Protein AF-A0AAW6NIW3-F1 (afdb_monomer_lite)

InterPro domains:
  IPR021308 Group 4 capsule polysaccharide formation lipoprotein GfcB [PF11102] (1-83)
  IPR023373 YmcC-like superfamily [G3DSA:2.40.360.10] (1-87)
  IPR023373 YmcC-like superfamily [SSF159270] (2-86)

Structure (mmCIF, N/CA/C/O backbone):
data_AF-A0AAW6NIW3-F1
#
_entry.id   AF-A0AAW6NIW3-F1
#
loop_
_atom_site.group_PDB
_atom_site.id
_atom_site.type_symbol
_atom_site.label_atom_id
_atom_site.label_alt_id
_atom_site.label_comp_id
_atom_site.label_asym_id
_atom_site.label_entity_id
_atom_site.label_seq_id
_atom_site.pdbx_PDB_ins_code
_atom_site.Cartn_x
_atom_site.Cartn_y
_atom_site.Cartn_z
_atom_site.occupancy
_atom_site.B_iso_or_equiv
_atom_site.auth_seq_id
_atom_site.auth_comp_id
_atom_site.auth_asym_id
_atom_site.auth_atom_id
_atom_site.pdbx_PDB_model_num
ATOM 1 N N . VAL A 1 1 ? 9.016 5.697 -9.854 1.00 88.62 1 VAL A N 1
ATOM 2 C CA . VAL A 1 1 ? 9.725 4.629 -9.097 1.00 88.62 1 VAL A CA 1
ATOM 3 C C . VAL A 1 1 ? 11.068 4.301 -9.760 1.00 88.62 1 VAL A C 1
ATOM 5 O O . VAL A 1 1 ? 11.210 4.556 -10.954 1.00 88.62 1 VAL A O 1
ATOM 8 N N . ARG A 1 2 ? 12.055 3.778 -9.015 1.00 92.06 2 ARG A N 1
ATOM 9 C CA . ARG A 1 2 ? 13.361 3.299 -9.517 1.00 92.06 2 ARG A CA 1
ATOM 10 C C . ARG A 1 2 ? 13.680 1.942 -8.886 1.00 92.06 2 ARG A C 1
ATOM 12 O O . ARG A 1 2 ? 13.443 1.787 -7.695 1.00 92.06 2 ARG A O 1
ATOM 19 N N . TRP A 1 3 ? 14.200 0.993 -9.660 1.00 93.50 3 TRP A N 1
A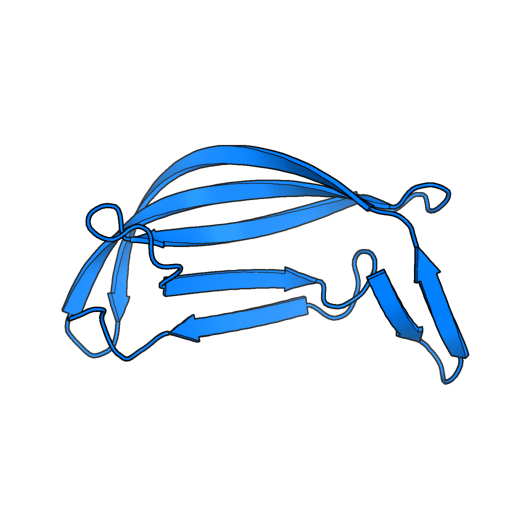TOM 20 C CA . TRP A 1 3 ? 14.564 -0.346 -9.176 1.00 93.50 3 TRP A CA 1
ATOM 21 C C . TRP A 1 3 ? 15.708 -0.948 -10.000 1.00 93.50 3 TRP A C 1
ATOM 23 O O . TRP A 1 3 ? 16.158 -0.352 -10.981 1.00 93.50 3 TRP A O 1
ATOM 33 N N . GLN A 1 4 ? 16.173 -2.132 -9.602 1.00 94.25 4 GLN A N 1
ATOM 34 C CA . GLN A 1 4 ? 17.145 -2.921 -10.353 1.00 94.25 4 GLN A CA 1
ATOM 35 C C . GLN A 1 4 ? 16.537 -4.275 -10.725 1.00 94.25 4 GLN A C 1
ATOM 37 O O . GLN A 1 4 ? 15.920 -4.927 -9.890 1.00 94.25 4 GLN A O 1
ATOM 42 N N . GLU A 1 5 ? 16.698 -4.689 -11.976 1.00 89.88 5 GLU A N 1
ATOM 43 C CA . GLU A 1 5 ? 16.209 -5.967 -12.505 1.00 89.88 5 GLU A CA 1
ATOM 44 C C . GLU A 1 5 ? 17.304 -6.550 -13.401 1.00 89.88 5 GLU A C 1
ATOM 46 O O . GLU A 1 5 ? 17.842 -5.840 -14.252 1.00 89.88 5 GLU A O 1
ATOM 51 N N . GLU A 1 6 ? 17.699 -7.804 -13.156 1.00 89.50 6 GLU A N 1
ATOM 52 C CA . GLU A 1 6 ? 18.815 -8.469 -13.859 1.00 89.50 6 GLU A CA 1
ATOM 53 C C . GLU A 1 6 ? 20.112 -7.636 -13.874 1.00 89.50 6 GLU A C 1
ATOM 55 O O . GLU A 1 6 ? 20.800 -7.497 -14.886 1.00 89.50 6 GLU A O 1
ATOM 60 N N . GLY A 1 7 ? 20.426 -6.995 -12.747 1.00 91.06 7 GLY A N 1
ATOM 61 C CA . GLY A 1 7 ? 21.615 -6.154 -12.621 1.00 91.06 7 GLY A CA 1
ATOM 62 C C . GLY A 1 7 ? 21.502 -4.776 -13.288 1.00 91.06 7 GLY A C 1
ATOM 63 O O . GLY A 1 7 ? 22.398 -3.955 -13.107 1.00 91.06 7 GLY A O 1
ATOM 64 N N . ARG A 1 8 ? 20.406 -4.469 -13.994 1.00 93.94 8 ARG A N 1
ATOM 65 C CA . ARG A 1 8 ? 20.208 -3.204 -14.720 1.00 93.94 8 ARG A CA 1
ATOM 66 C C . ARG A 1 8 ? 19.282 -2.258 -13.966 1.00 93.94 8 ARG A C 1
ATOM 68 O O . ARG A 1 8 ? 18.218 -2.659 -13.499 1.00 93.94 8 ARG A O 1
ATOM 75 N N . TYR A 1 9 ? 19.661 -0.985 -13.899 1.00 95.12 9 TYR A N 1
ATOM 76 C CA . TYR A 1 9 ? 18.808 0.066 -13.348 1.00 95.12 9 TYR A CA 1
ATOM 77 C C . TYR A 1 9 ? 17.619 0.349 -14.270 1.00 95.12 9 TYR A C 1
ATOM 79 O O . TYR A 1 9 ? 17.768 0.468 -15.488 1.00 95.12 9 TYR A O 1
ATOM 87 N N . ARG A 1 10 ? 16.436 0.477 -13.672 1.00 94.12 10 ARG A N 1
ATOM 88 C CA . ARG A 1 10 ? 15.165 0.762 -14.339 1.00 94.12 10 ARG A CA 1
ATOM 89 C C . ARG A 1 10 ? 14.423 1.880 -13.608 1.00 94.12 10 ARG A C 1
ATOM 91 O O . ARG A 1 10 ? 14.598 2.087 -12.403 1.00 94.12 10 ARG A O 1
ATOM 98 N N . SER A 1 11 ? 13.566 2.590 -14.330 1.00 95.00 11 SER A N 1
ATOM 99 C CA . SER A 1 11 ? 12.657 3.589 -13.774 1.00 95.00 11 SER A CA 1
ATOM 100 C C . SER A 1 11 ? 11.359 3.633 -14.572 1.00 95.00 11 SER A C 1
ATOM 102 O O . SER A 1 11 ? 11.322 3.252 -15.739 1.00 95.00 11 SER A O 1
ATOM 104 N N . ALA A 1 12 ? 10.288 4.078 -13.918 1.00 95.81 12 ALA A N 1
ATOM 105 C CA . ALA A 1 12 ? 8.991 4.290 -14.549 1.00 95.81 12 ALA A CA 1
ATOM 106 C C . ALA A 1 12 ? 8.211 5.388 -13.819 1.00 95.81 12 ALA A C 1
ATOM 108 O O . ALA A 1 12 ? 8.360 5.564 -12.597 1.00 95.81 12 ALA A O 1
ATOM 109 N N . HIS A 1 13 ? 7.366 6.092 -14.569 1.00 96.94 13 HIS A N 1
ATOM 110 C CA . HIS A 1 13 ? 6.288 6.911 -14.021 1.00 96.94 13 HIS A CA 1
ATOM 111 C C . HIS A 1 13 ? 5.107 6.001 -13.701 1.00 96.94 13 HIS A C 1
ATOM 113 O O . HIS A 1 13 ? 4.840 5.062 -14.446 1.00 96.94 13 HIS A O 1
ATOM 119 N N . LEU A 1 14 ? 4.476 6.224 -12.550 1.00 97.31 14 LEU A N 1
ATOM 120 C CA . LEU A 1 14 ? 3.349 5.423 -12.095 1.00 97.31 14 LEU A CA 1
ATOM 121 C C . LEU A 1 14 ? 2.147 6.339 -11.897 1.00 97.31 14 LEU A C 1
ATOM 123 O O . LEU A 1 14 ? 2.290 7.403 -11.294 1.00 97.31 14 LEU A O 1
ATOM 127 N N . THR A 1 15 ? 0.982 5.877 -12.330 1.00 97.88 15 THR A N 1
ATOM 128 C CA . THR A 1 15 ? -0.310 6.482 -12.012 1.00 97.88 15 THR A CA 1
ATOM 129 C C . THR A 1 15 ? -1.100 5.487 -11.174 1.00 97.88 15 THR A C 1
ATOM 131 O O . THR A 1 15 ? -1.169 4.308 -11.526 1.00 97.88 15 THR A O 1
ATOM 134 N N . SER A 1 16 ? -1.693 5.935 -10.065 1.00 98.00 16 SER A N 1
ATOM 135 C CA . SER A 1 16 ? -2.495 5.060 -9.210 1.00 98.00 16 SER A CA 1
ATOM 136 C C . SER A 1 16 ? -3.826 5.664 -8.782 1.00 98.00 16 SER A C 1
ATOM 138 O O . SER A 1 16 ? -4.022 6.882 -8.780 1.00 98.00 16 SER A O 1
ATOM 140 N N . ARG A 1 17 ? -4.774 4.783 -8.450 1.00 98.56 17 ARG A N 1
ATOM 141 C CA . ARG A 1 17 ? -6.092 5.141 -7.927 1.00 98.56 17 ARG A CA 1
ATOM 142 C C . ARG A 1 17 ? -6.435 4.264 -6.735 1.00 98.56 17 ARG A C 1
ATOM 144 O O . ARG A 1 17 ? -6.459 3.041 -6.843 1.00 98.56 17 ARG A O 1
ATOM 151 N N . PHE A 1 18 ? -6.764 4.913 -5.627 1.00 98.62 18 PHE A N 1
ATOM 152 C CA . PHE A 1 18 ? -7.211 4.252 -4.410 1.00 98.62 18 PHE A CA 1
ATOM 153 C C . PHE A 1 18 ? -8.728 4.089 -4.400 1.00 98.62 18 PHE A C 1
ATOM 155 O O . PHE A 1 18 ? -9.475 4.978 -4.817 1.00 98.62 18 PHE A O 1
ATOM 162 N N . SER A 1 19 ? -9.177 2.948 -3.894 1.00 98.62 19 SER A N 1
ATOM 163 C CA . SER A 1 19 ? -10.585 2.638 -3.675 1.00 98.62 19 SER A CA 1
ATOM 164 C C . SER A 1 19 ? -10.762 1.907 -2.351 1.00 98.62 19 SER A C 1
ATOM 166 O O . SER A 1 19 ? -9.979 1.019 -2.008 1.00 98.62 19 SER A O 1
ATOM 168 N N . LEU A 1 20 ? -11.783 2.301 -1.593 1.00 98.25 20 LEU A N 1
ATOM 169 C CA . LEU A 1 20 ? -12.150 1.609 -0.366 1.00 98.25 20 LEU A CA 1
ATOM 170 C C . LEU A 1 20 ? -12.819 0.284 -0.740 1.00 98.25 20 LEU A C 1
ATOM 172 O O . LEU A 1 20 ? -13.840 0.279 -1.423 1.00 98.25 20 LEU A O 1
ATOM 176 N N . SER A 1 21 ? -12.251 -0.824 -0.275 1.00 97.88 21 SER A N 1
ATOM 177 C CA . SER A 1 21 ? -12.739 -2.176 -0.563 1.00 97.88 21 SER A CA 1
ATOM 178 C C . SER A 1 21 ? -13.553 -2.783 0.580 1.00 97.88 21 SER A C 1
ATOM 180 O O . SER A 1 21 ? -14.169 -3.831 0.396 1.00 97.88 21 SER A O 1
ATOM 182 N N . GLY A 1 22 ? -13.567 -2.151 1.757 1.00 98.12 22 GLY A N 1
ATOM 183 C CA . GLY A 1 22 ? -14.347 -2.595 2.910 1.00 98.12 22 GLY A CA 1
ATOM 184 C C . GLY A 1 22 ? -13.607 -2.397 4.226 1.00 98.12 22 GLY A C 1
ATOM 185 O O . GLY A 1 22 ? -12.692 -1.578 4.326 1.00 98.12 22 GLY A O 1
ATOM 186 N N . THR A 1 23 ? -14.013 -3.156 5.243 1.00 98.19 23 THR A N 1
ATOM 187 C CA . THR A 1 23 ? -13.331 -3.197 6.541 1.00 98.19 23 THR A CA 1
ATOM 188 C C . THR A 1 23 ? -13.001 -4.626 6.941 1.00 98.19 23 THR A C 1
ATOM 190 O O . THR A 1 23 ? -13.828 -5.512 6.745 1.00 98.19 23 THR A O 1
ATOM 193 N N . GLU A 1 24 ? -11.856 -4.817 7.583 1.00 98.31 24 GLU A N 1
ATOM 1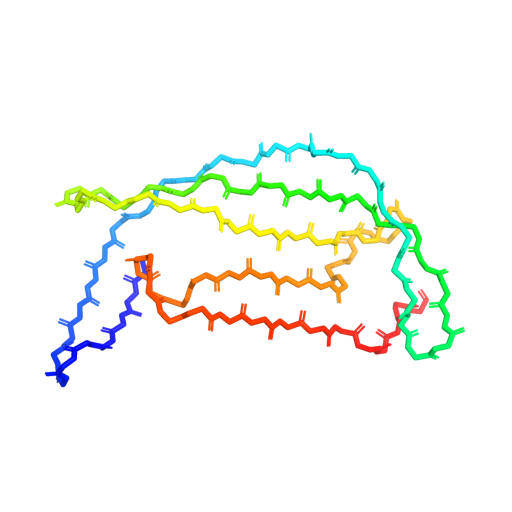94 C CA . GLU A 1 24 ? -11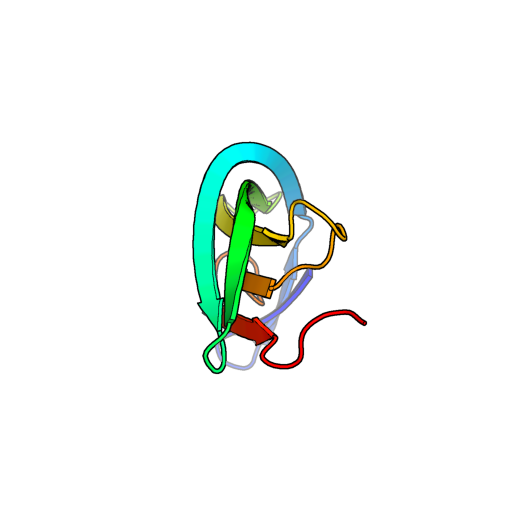.361 -6.098 8.079 1.00 98.31 24 GLU A CA 1
ATOM 195 C C . GLU A 1 24 ? -10.827 -5.937 9.506 1.00 98.31 24 GLU A C 1
ATOM 197 O O . GLU A 1 24 ? -10.277 -4.892 9.854 1.00 98.31 24 GLU A O 1
ATOM 202 N N . ASN A 1 25 ? -10.993 -6.961 10.343 1.00 97.38 25 ASN A N 1
ATOM 203 C CA . ASN A 1 25 ? -10.390 -6.987 11.671 1.00 97.38 25 ASN A CA 1
ATOM 204 C C . ASN A 1 25 ? -9.029 -7.682 11.599 1.00 97.38 25 ASN A C 1
ATOM 206 O O . ASN A 1 25 ? -8.970 -8.879 11.336 1.00 97.38 25 ASN A O 1
ATOM 210 N N . LEU A 1 26 ? -7.952 -6.951 11.883 1.00 95.75 26 LEU A N 1
ATOM 211 C CA . LEU A 1 26 ? -6.606 -7.509 11.977 1.00 95.75 26 LEU A CA 1
ATOM 212 C C . LEU A 1 26 ? -6.253 -7.819 13.429 1.00 95.75 26 LEU A C 1
ATOM 214 O O . LEU A 1 26 ? -6.313 -6.937 14.288 1.00 95.75 26 LEU A O 1
ATOM 218 N N . THR A 1 27 ? -5.826 -9.053 13.697 1.00 94.56 27 THR A N 1
ATOM 219 C CA . THR A 1 27 ? -5.257 -9.440 14.993 1.00 94.56 27 THR A CA 1
ATOM 220 C C . THR A 1 27 ? -3.735 -9.337 14.936 1.00 94.56 27 THR A C 1
ATOM 222 O O . THR A 1 27 ? -3.068 -10.176 14.337 1.00 94.56 27 THR A O 1
ATOM 225 N N . LEU A 1 28 ? -3.174 -8.305 15.568 1.00 92.81 28 LEU A N 1
ATOM 226 C CA . LEU A 1 28 ? -1.743 -7.998 15.563 1.00 92.81 28 LEU A CA 1
ATOM 227 C C . LEU A 1 28 ? -1.207 -7.963 16.993 1.00 92.81 28 LEU A C 1
ATOM 229 O O . LEU A 1 28 ? -1.694 -7.199 17.828 1.00 92.81 28 LEU A O 1
ATOM 233 N N . ALA A 1 29 ? -0.193 -8.786 17.273 1.00 90.75 29 ALA A N 1
ATOM 234 C CA . ALA A 1 29 ? 0.440 -8.880 18.593 1.00 90.75 29 ALA A CA 1
ATOM 235 C C . ALA A 1 29 ? -0.576 -9.027 19.756 1.00 90.75 29 ALA A C 1
ATOM 237 O O . ALA A 1 29 ? -0.438 -8.388 20.795 1.00 90.75 29 ALA A O 1
ATOM 238 N N . GLY A 1 30 ? -1.629 -9.831 19.556 1.00 91.00 30 GLY A N 1
ATOM 239 C CA . GLY A 1 30 ? -2.684 -10.081 20.549 1.00 91.00 30 GLY A CA 1
ATOM 240 C C . GLY A 1 30 ? -3.798 -9.027 20.622 1.00 91.00 30 GLY A C 1
ATOM 241 O O . GLY A 1 30 ? -4.778 -9.245 21.325 1.00 91.00 30 GLY A O 1
ATOM 242 N N . ASN A 1 31 ? -3.703 -7.925 19.873 1.00 90.19 31 ASN A N 1
ATOM 243 C CA . ASN A 1 31 ? -4.748 -6.901 19.799 1.00 90.19 31 ASN A CA 1
ATOM 244 C C . ASN A 1 31 ? -5.551 -7.035 18.508 1.00 90.19 31 ASN A C 1
ATOM 246 O O . ASN A 1 31 ? -4.973 -7.259 17.449 1.00 90.19 31 ASN A O 1
ATOM 250 N N . THR A 1 32 ? -6.868 -6.845 18.579 1.00 94.50 32 THR A N 1
ATOM 251 C CA . THR A 1 32 ? -7.729 -6.811 17.387 1.00 94.50 32 THR A CA 1
ATOM 252 C C . THR A 1 32 ? -8.069 -5.375 17.022 1.00 94.50 32 THR A C 1
ATOM 254 O O . THR A 1 32 ? -8.535 -4.607 17.860 1.00 94.50 32 THR A O 1
ATOM 257 N N . LEU A 1 33 ? -7.828 -5.021 15.763 1.00 94.44 33 LEU A N 1
ATOM 258 C CA . LEU A 1 33 ? -7.958 -3.670 15.232 1.00 94.44 33 LEU A CA 1
ATOM 259 C C . LEU A 1 33 ? -8.889 -3.697 14.031 1.00 94.44 33 LEU A C 1
ATOM 261 O O . LEU A 1 33 ? -8.707 -4.508 13.125 1.00 94.44 33 LEU A O 1
ATOM 265 N N . ARG A 1 34 ? -9.861 -2.785 13.994 1.00 96.88 34 ARG A N 1
ATOM 266 C CA . ARG A 1 34 ? -10.723 -2.625 12.825 1.00 96.88 34 ARG A CA 1
ATOM 267 C C . ARG A 1 34 ? -10.034 -1.738 11.794 1.00 96.88 34 ARG A C 1
ATOM 269 O O . ARG A 1 34 ? -9.903 -0.529 11.992 1.00 96.88 34 ARG A O 1
ATOM 276 N N . CYS A 1 35 ? -9.659 -2.312 10.665 1.00 98.19 35 CYS A N 1
ATOM 277 C CA . CYS A 1 35 ? -9.010 -1.611 9.568 1.00 98.19 35 CYS A CA 1
ATOM 278 C C . CYS A 1 35 ? -9.965 -1.394 8.391 1.00 98.19 35 CYS A C 1
ATOM 280 O O . CYS A 1 35 ? -10.759 -2.266 8.051 1.00 98.19 35 CYS A O 1
ATOM 282 N N . GLN A 1 36 ? -9.862 -0.242 7.738 1.00 98.50 36 GLN A N 1
ATOM 283 C CA . GLN A 1 36 ? -10.325 -0.051 6.371 1.00 98.50 36 GLN A CA 1
ATOM 284 C C . GLN A 1 36 ? -9.323 -0.696 5.415 1.00 98.50 36 GLN A C 1
ATOM 286 O O . GLN A 1 36 ? -8.118 -0.477 5.539 1.00 98.50 36 GLN A O 1
ATOM 291 N N . VAL A 1 37 ? -9.820 -1.461 4.450 1.00 98.75 37 VAL A N 1
ATOM 292 C CA . VAL A 1 37 ? -8.995 -2.075 3.407 1.00 98.75 37 VAL A CA 1
ATOM 293 C C . VAL A 1 37 ? -9.057 -1.195 2.171 1.00 98.75 37 VAL A C 1
ATOM 295 O O . VAL A 1 37 ? -10.118 -1.034 1.564 1.00 98.75 37 VAL A O 1
ATOM 298 N N . TRP A 1 38 ? -7.920 -0.624 1.800 1.00 98.75 38 TRP A N 1
ATOM 299 C CA . TRP A 1 38 ? -7.772 0.225 0.628 1.00 98.75 38 TRP A CA 1
ATOM 300 C C . TRP A 1 38 ? -7.012 -0.517 -0.464 1.00 98.75 38 TRP A C 1
ATOM 302 O O . TRP A 1 38 ? -5.886 -0.964 -0.259 1.00 98.75 38 TRP A O 1
ATOM 312 N N . GLN A 1 39 ? -7.648 -0.630 -1.626 1.00 98.75 39 GLN A N 1
ATOM 313 C CA . GLN A 1 39 ? -7.070 -1.200 -2.835 1.00 98.75 39 GLN A CA 1
ATOM 314 C C . GLN A 1 39 ? -6.531 -0.065 -3.701 1.00 98.75 39 GLN A C 1
ATOM 316 O O . GLN A 1 39 ? -7.280 0.838 -4.089 1.00 98.75 39 GLN A O 1
ATOM 321 N N . GLU A 1 40 ? -5.244 -0.113 -4.012 1.00 98.75 40 GLU A N 1
ATOM 322 C CA . GLU A 1 40 ? -4.586 0.790 -4.948 1.00 98.75 40 GLU A CA 1
ATOM 323 C C . GLU A 1 40 ? -4.411 0.075 -6.287 1.00 98.75 40 GLU A C 1
ATOM 325 O O . GLU A 1 40 ? -3.640 -0.874 -6.389 1.00 98.75 40 GLU A O 1
ATOM 330 N N . ALA A 1 41 ? -5.100 0.533 -7.329 1.00 98.62 41 ALA A N 1
ATOM 331 C CA . ALA A 1 41 ? -4.825 0.108 -8.697 1.00 98.62 41 ALA A CA 1
ATOM 332 C C . ALA A 1 41 ? -3.689 0.963 -9.267 1.00 98.62 41 ALA A C 1
ATOM 334 O O . ALA A 1 41 ? -3.839 2.182 -9.358 1.00 98.62 41 ALA A O 1
ATOM 335 N N . VAL A 1 42 ? -2.578 0.338 -9.658 1.00 98.50 42 VAL A N 1
ATOM 336 C CA . VAL A 1 42 ? -1.383 1.020 -10.173 1.00 98.50 42 VAL A CA 1
ATOM 337 C C . VAL A 1 42 ? -1.136 0.633 -11.626 1.00 98.50 42 VAL A C 1
ATOM 339 O O . VAL A 1 42 ? -1.241 -0.535 -12.004 1.00 98.50 42 VAL A O 1
ATOM 342 N N . GLN A 1 43 ? -0.757 1.614 -12.436 1.00 98.12 43 GLN A N 1
ATOM 343 C CA . GLN A 1 43 ? -0.268 1.431 -13.795 1.00 98.12 43 GLN A CA 1
ATOM 344 C C . GLN A 1 43 ? 1.094 2.107 -13.945 1.00 98.12 43 GLN A C 1
ATOM 346 O O . GLN A 1 43 ? 1.304 3.211 -13.444 1.00 98.12 43 GLN A O 1
ATOM 351 N N . ALA A 1 44 ? 2.015 1.449 -14.645 1.00 97.19 44 ALA A N 1
ATOM 352 C CA . ALA A 1 44 ? 3.266 2.065 -15.062 1.00 97.19 44 ALA A CA 1
ATOM 353 C C . ALA A 1 44 ? 3.117 2.667 -16.466 1.00 97.19 44 ALA A C 1
ATOM 355 O O . ALA A 1 44 ? 2.713 1.983 -17.400 1.00 97.19 44 ALA A O 1
ATOM 356 N N . ASP A 1 45 ? 3.453 3.940 -16.637 1.00 92.75 45 ASP A N 1
ATOM 357 C CA . ASP A 1 45 ? 3.349 4.611 -17.932 1.00 92.75 45 ASP A CA 1
ATOM 358 C C . ASP A 1 45 ? 4.450 4.110 -18.875 1.00 92.75 45 ASP A C 1
ATOM 360 O O . ASP A 1 45 ? 5.616 3.983 -18.489 1.00 92.75 45 ASP A O 1
ATOM 364 N N . GLY A 1 46 ? 4.089 3.803 -20.122 1.00 88.19 46 GLY A N 1
ATOM 365 C CA . GLY A 1 46 ? 5.023 3.271 -21.123 1.00 88.19 46 GLY A CA 1
ATOM 366 C C . GLY A 1 46 ? 5.484 1.827 -20.877 1.00 88.19 46 GLY A C 1
ATOM 367 O O . GLY A 1 46 ? 6.208 1.274 -21.702 1.00 88.19 46 GLY A O 1
ATOM 368 N N . LEU A 1 47 ? 5.047 1.197 -19.784 1.00 86.69 47 LEU A N 1
ATOM 369 C CA . LEU A 1 47 ? 5.194 -0.232 -19.528 1.00 86.69 47 LEU A CA 1
ATOM 370 C C . LEU A 1 47 ? 3.793 -0.848 -19.538 1.00 86.69 47 LEU A C 1
ATOM 372 O O . LEU A 1 47 ? 2.899 -0.350 -18.865 1.00 86.69 47 LEU A O 1
ATOM 376 N N . ASP A 1 48 ? 3.574 -1.943 -20.262 1.00 92.00 48 ASP A N 1
ATOM 377 C CA . ASP A 1 48 ? 2.283 -2.650 -20.226 1.00 92.00 48 ASP A CA 1
ATOM 378 C C . ASP A 1 48 ? 2.154 -3.483 -18.936 1.00 92.00 48 ASP A C 1
ATOM 380 O O . ASP A 1 48 ? 2.121 -4.711 -18.940 1.00 92.00 48 ASP A O 1
ATOM 384 N N . ARG A 1 49 ? 2.216 -2.800 -17.786 1.00 95.25 49 ARG A N 1
ATOM 385 C CA . ARG A 1 49 ? 2.197 -3.390 -16.446 1.00 95.25 49 ARG A CA 1
ATOM 386 C C . ARG A 1 49 ? 1.174 -2.674 -15.577 1.00 95.25 49 ARG A C 1
ATOM 388 O O . ARG A 1 49 ? 1.217 -1.453 -15.410 1.00 95.25 49 ARG A O 1
ATOM 395 N N . ARG A 1 50 ? 0.281 -3.469 -14.990 1.00 97.69 50 ARG A N 1
ATOM 396 C CA . ARG A 1 50 ? -0.735 -3.049 -14.023 1.00 97.69 50 ARG A CA 1
ATOM 397 C C . ARG A 1 50 ? -0.758 -4.035 -12.870 1.00 97.69 50 ARG A C 1
ATOM 399 O O . ARG A 1 50 ? -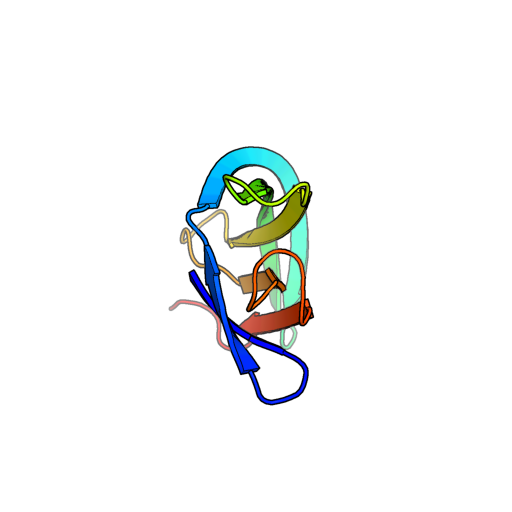0.573 -5.230 -13.088 1.00 97.69 50 ARG A O 1
ATOM 406 N N . TRP A 1 51 ? -0.966 -3.540 -11.662 1.00 98.06 51 TRP A N 1
ATOM 407 C CA . TRP A 1 51 ? -1.065 -4.377 -10.472 1.00 98.06 51 TRP A CA 1
ATOM 408 C C . TRP A 1 51 ? -1.905 -3.688 -9.401 1.00 98.06 51 TRP A C 1
ATOM 410 O O . TRP A 1 51 ? -2.294 -2.526 -9.548 1.00 98.06 51 TRP A O 1
ATOM 420 N N . HIS A 1 52 ? -2.176 -4.424 -8.329 1.00 98.12 52 HIS A N 1
ATOM 421 C CA . HIS A 1 52 ? -2.866 -3.912 -7.158 1.00 98.12 52 HIS A CA 1
ATOM 422 C C . HIS A 1 52 ? -1.948 -3.973 -5.942 1.00 98.12 52 HIS A C 1
ATOM 424 O O . HIS A 1 52 ? -1.275 -4.982 -5.732 1.00 98.12 52 HIS A O 1
ATOM 430 N N . ASN A 1 53 ? -1.934 -2.900 -5.158 1.00 98.62 53 ASN A N 1
ATOM 431 C CA . ASN A 1 53 ? -1.406 -2.911 -3.800 1.00 98.62 53 ASN A CA 1
ATOM 432 C C . ASN A 1 53 ? -2.588 -2.872 -2.819 1.00 98.62 53 ASN A C 1
ATOM 434 O O . ASN A 1 53 ? -3.623 -2.268 -3.112 1.00 98.62 53 ASN A O 1
ATOM 438 N N . THR A 1 54 ? -2.422 -3.468 -1.642 1.00 98.81 54 THR A N 1
ATOM 439 C CA . THR A 1 54 ? -3.428 -3.444 -0.573 1.00 98.81 54 THR A CA 1
ATOM 440 C C . THR A 1 54 ? -2.853 -2.790 0.670 1.00 98.81 54 THR A C 1
ATOM 442 O O . THR A 1 54 ? -1.744 -3.109 1.096 1.00 98.81 54 THR A O 1
ATOM 445 N N . PHE A 1 55 ? -3.624 -1.898 1.285 1.00 98.69 55 PHE A N 1
ATOM 446 C CA . PHE A 1 55 ? -3.267 -1.238 2.535 1.00 98.69 55 PHE A CA 1
ATOM 447 C C . PHE A 1 55 ? -4.392 -1.402 3.552 1.00 98.69 55 PHE A C 1
ATOM 449 O O . PHE A 1 55 ? -5.540 -1.045 3.288 1.00 98.69 55 PHE A O 1
ATOM 456 N N . TRP A 1 56 ? -4.052 -1.899 4.738 1.00 98.56 56 TRP A N 1
ATOM 457 C CA . TRP A 1 56 ? -4.965 -1.976 5.872 1.00 98.56 56 TRP A CA 1
ATOM 458 C C . TRP A 1 56 ? -4.706 -0.791 6.785 1.00 98.56 56 TRP A C 1
ATOM 460 O O . TRP A 1 56 ? -3.659 -0.707 7.429 1.00 98.56 56 TRP A O 1
ATOM 470 N N . ILE A 1 57 ? -5.658 0.130 6.830 1.00 98.12 57 ILE A N 1
ATOM 471 C CA . ILE A 1 57 ? -5.562 1.387 7.566 1.00 98.12 57 ILE A CA 1
ATOM 472 C C . ILE A 1 57 ? -6.442 1.286 8.805 1.00 98.12 57 ILE A C 1
ATOM 474 O O . ILE A 1 57 ? -7.639 1.056 8.688 1.00 98.12 57 ILE A O 1
ATOM 478 N N . ASP A 1 58 ? -5.870 1.443 9.994 1.00 96.81 58 ASP A N 1
ATOM 479 C CA . ASP A 1 58 ? -6.617 1.525 11.250 1.00 96.81 58 ASP A CA 1
ATOM 480 C C . ASP A 1 58 ? -7.708 2.604 11.153 1.00 96.81 58 ASP A C 1
ATOM 482 O O . ASP A 1 58 ? -7.421 3.777 10.912 1.00 96.81 58 ASP A O 1
ATOM 486 N N . SER A 1 59 ? -8.967 2.197 11.336 1.00 94.88 59 SER A N 1
ATOM 487 C CA . SER A 1 59 ? -10.125 3.078 11.138 1.00 94.88 59 SER A CA 1
ATOM 488 C C . SER A 1 59 ? -10.209 4.193 12.180 1.00 94.88 59 SER A C 1
ATOM 490 O O . SER A 1 59 ? -10.887 5.188 11.938 1.00 94.88 59 SER A O 1
ATOM 492 N N . ALA A 1 60 ? -9.573 4.020 13.342 1.00 93.69 60 ALA A N 1
ATOM 493 C CA . ALA A 1 60 ? -9.592 5.000 14.422 1.00 93.69 60 ALA A CA 1
ATOM 494 C C . ALA A 1 60 ? -8.461 6.027 14.288 1.00 93.69 60 ALA A C 1
ATOM 496 O O . ALA A 1 60 ? -8.656 7.199 14.596 1.00 93.69 60 ALA A O 1
ATOM 497 N N . THR A 1 61 ? -7.282 5.592 13.832 1.00 94.69 61 THR A N 1
ATOM 498 C CA . THR A 1 61 ? -6.055 6.410 13.877 1.00 94.69 61 THR A CA 1
ATOM 499 C C . THR A 1 61 ? -5.537 6.832 12.506 1.00 94.69 61 THR A C 1
ATOM 501 O O . THR A 1 61 ? -4.694 7.722 12.416 1.00 94.69 61 THR A O 1
ATOM 504 N N . GLY A 1 62 ? -6.005 6.197 11.429 1.00 95.25 62 GLY A N 1
ATOM 505 C CA . GLY A 1 62 ? -5.506 6.422 10.073 1.00 95.25 62 GLY A CA 1
ATOM 506 C C . GLY A 1 62 ? -4.123 5.817 9.802 1.00 95.25 62 GLY A C 1
ATOM 507 O O . GLY A 1 62 ? -3.569 6.031 8.725 1.00 95.25 62 GLY A O 1
ATOM 508 N N . GLN A 1 63 ? -3.540 5.062 10.739 1.00 96.44 63 GLN A N 1
ATOM 509 C CA . GLN A 1 63 ? -2.235 4.430 10.532 1.00 96.44 63 GLN A CA 1
ATOM 510 C C . GLN A 1 63 ? -2.335 3.169 9.671 1.00 96.44 63 GLN A C 1
ATOM 512 O O . GLN A 1 63 ? -3.199 2.321 9.889 1.00 96.44 63 GLN A O 1
ATOM 517 N N . VAL A 1 64 ? -1.390 2.984 8.747 1.00 97.44 64 VAL A N 1
ATOM 518 C CA . VAL A 1 64 ? -1.232 1.720 8.013 1.00 97.44 64 VAL A CA 1
ATOM 519 C C . VAL A 1 64 ? -0.708 0.642 8.968 1.00 97.44 64 VAL A C 1
ATOM 521 O O . VAL A 1 64 ? 0.354 0.792 9.572 1.00 97.44 64 VAL A O 1
ATOM 524 N N . ARG A 1 65 ? -1.455 -0.456 9.106 1.00 97.25 65 ARG A N 1
ATOM 525 C CA . ARG A 1 65 ? -1.128 -1.595 9.981 1.00 97.25 65 ARG A CA 1
ATOM 526 C C . ARG A 1 65 ? -0.560 -2.784 9.227 1.00 97.25 65 ARG A C 1
ATOM 528 O O . ARG A 1 65 ? 0.288 -3.491 9.768 1.00 97.25 65 ARG A O 1
ATOM 535 N N . GLN A 1 66 ? -0.979 -2.959 7.983 1.00 98.06 66 GLN A N 1
ATOM 536 C CA . GLN A 1 66 ? -0.403 -3.913 7.049 1.00 98.06 66 GLN A CA 1
ATOM 537 C C . GLN A 1 66 ? -0.400 -3.305 5.647 1.00 98.06 66 GLN A C 1
ATOM 539 O O . GLN A 1 66 ? -1.262 -2.486 5.318 1.00 98.06 66 GLN A O 1
ATOM 544 N N . SER A 1 67 ? 0.566 -3.696 4.825 1.00 98.44 67 SER A N 1
ATOM 545 C CA . SER A 1 67 ? 0.585 -3.364 3.404 1.00 98.44 67 SER A CA 1
ATOM 546 C C . SER A 1 67 ? 1.153 -4.508 2.588 1.00 98.44 67 SER A C 1
ATOM 548 O O . SER A 1 67 ? 2.143 -5.114 2.997 1.00 98.44 67 SER A O 1
ATOM 550 N N . GLU A 1 68 ? 0.595 -4.706 1.407 1.00 98.62 68 GLU A N 1
ATOM 551 C CA . GLU A 1 68 ? 1.101 -5.590 0.366 1.00 98.62 68 GLU A CA 1
ATOM 552 C C . GLU A 1 68 ? 1.284 -4.756 -0.895 1.00 98.62 68 GLU A C 1
ATOM 554 O O . GLU A 1 68 ? 0.326 -4.166 -1.394 1.00 98.62 68 GLU A O 1
ATOM 559 N N . GLN A 1 69 ? 2.518 -4.643 -1.378 1.00 97.94 69 GLN A N 1
ATOM 560 C CA . GLN A 1 69 ? 2.846 -3.738 -2.475 1.00 97.94 69 GLN A CA 1
ATOM 561 C C . GLN A 1 69 ? 4.038 -4.214 -3.303 1.00 97.94 69 GLN A C 1
ATOM 563 O O . GLN A 1 69 ? 4.795 -5.080 -2.878 1.00 97.94 69 GLN A O 1
ATOM 568 N N . MET A 1 70 ?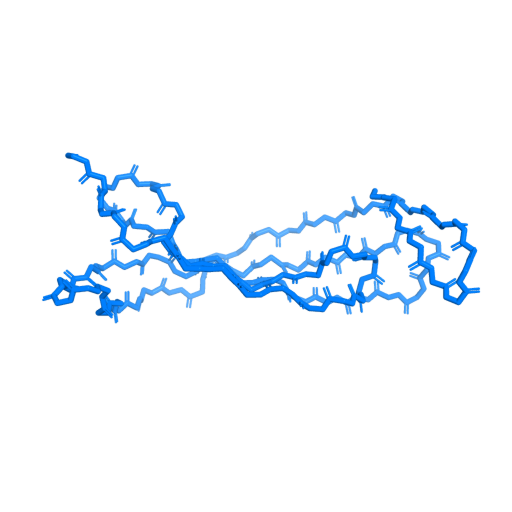 4.232 -3.627 -4.480 1.00 97.50 70 MET A N 1
ATOM 569 C CA . MET A 1 70 ? 5.396 -3.890 -5.336 1.00 97.50 70 MET A CA 1
ATOM 570 C C . MET A 1 70 ? 6.475 -2.818 -5.138 1.00 97.50 70 MET A C 1
ATOM 572 O O . MET A 1 70 ? 6.178 -1.626 -5.207 1.00 97.50 70 MET A O 1
ATOM 576 N N . LEU A 1 71 ? 7.733 -3.225 -4.930 1.00 93.31 71 LEU A N 1
ATOM 577 C CA . LEU A 1 71 ? 8.860 -2.290 -4.776 1.00 93.31 71 LEU A CA 1
ATOM 578 C C . LEU A 1 71 ? 9.280 -1.656 -6.117 1.00 93.31 71 LEU A C 1
ATOM 580 O O . LEU A 1 71 ? 9.706 -0.501 -6.163 1.00 93.31 71 LEU A O 1
ATOM 584 N N . GLY A 1 72 ? 9.176 -2.414 -7.213 1.00 94.19 72 GLY A N 1
ATOM 585 C CA . GLY A 1 72 ? 9.382 -1.931 -8.581 1.00 94.19 72 GLY A CA 1
ATOM 586 C C . GLY A 1 72 ? 8.069 -1.765 -9.349 1.00 94.19 72 GLY A C 1
ATOM 587 O O . GLY A 1 72 ? 6.980 -1.888 -8.793 1.00 94.19 72 GLY A O 1
ATOM 588 N N . ALA A 1 73 ? 8.153 -1.510 -10.659 1.00 95.69 73 ALA A N 1
ATOM 589 C CA . ALA A 1 73 ? 6.967 -1.434 -11.517 1.00 95.69 73 ALA A CA 1
ATOM 590 C C . ALA A 1 73 ? 6.356 -2.832 -11.743 1.00 95.69 73 ALA A C 1
ATOM 592 O O . ALA A 1 73 ? 6.701 -3.526 -12.707 1.00 95.69 73 ALA A O 1
ATOM 593 N N . GLY A 1 74 ? 5.485 -3.250 -10.821 1.00 94.44 74 GLY A N 1
ATOM 594 C CA . GLY A 1 74 ? 4.820 -4.555 -10.839 1.00 94.44 74 GLY A CA 1
ATOM 595 C C . GLY A 1 74 ? 5.737 -5.734 -10.503 1.00 94.44 74 GLY A C 1
ATOM 596 O O . GLY A 1 74 ? 5.447 -6.855 -10.904 1.00 94.44 74 GLY A O 1
ATOM 597 N N . VAL A 1 75 ? 6.868 -5.490 -9.833 1.00 94.38 75 VAL A N 1
ATOM 598 C CA . VAL A 1 75 ? 7.870 -6.515 -9.494 1.00 94.38 75 VAL A CA 1
ATOM 599 C C . VAL A 1 75 ? 8.358 -6.361 -8.061 1.00 94.38 75 VAL A C 1
ATOM 601 O O . VAL A 1 75 ? 8.294 -5.269 -7.493 1.00 94.38 75 VAL A O 1
ATOM 604 N N . PHE A 1 76 ? 8.900 -7.457 -7.524 1.00 95.31 76 PHE A N 1
ATOM 605 C CA . PHE A 1 76 ? 9.400 -7.574 -6.153 1.00 95.31 76 PHE A CA 1
ATOM 606 C C . PHE A 1 76 ? 8.303 -7.271 -5.122 1.00 95.31 76 PHE A C 1
ATOM 608 O O . PHE A 1 76 ? 8.258 -6.162 -4.581 1.00 95.31 76 PHE A O 1
ATOM 615 N N . PRO A 1 77 ? 7.393 -8.232 -4.876 1.00 97.38 77 PRO A N 1
ATOM 616 C CA . PRO A 1 77 ? 6.345 -8.060 -3.883 1.00 97.38 77 PRO A CA 1
ATOM 617 C C . PRO A 1 77 ? 6.954 -7.916 -2.486 1.00 97.38 77 PRO A C 1
ATOM 619 O O . PRO A 1 77 ? 7.881 -8.634 -2.111 1.00 97.38 77 PRO A O 1
ATOM 622 N N . VAL A 1 78 ? 6.406 -6.984 -1.716 1.00 97.88 78 VAL A N 1
ATOM 623 C CA . VAL A 1 78 ? 6.787 -6.673 -0.343 1.00 97.88 78 VAL A CA 1
ATOM 624 C C . VAL A 1 78 ? 5.528 -6.665 0.510 1.00 97.88 78 VAL A C 1
ATOM 626 O O . VAL A 1 78 ? 4.577 -5.934 0.231 1.00 97.88 78 VAL A O 1
ATOM 629 N N . ALA A 1 79 ? 5.553 -7.454 1.580 1.00 98.19 79 ALA A N 1
ATOM 630 C CA . ALA A 1 79 ? 4.551 -7.431 2.632 1.00 98.19 79 ALA A CA 1
ATOM 631 C C . ALA A 1 79 ? 5.170 -6.848 3.907 1.00 98.19 79 ALA A C 1
ATOM 633 O O . ALA A 1 79 ? 6.286 -7.207 4.287 1.00 98.19 79 ALA A O 1
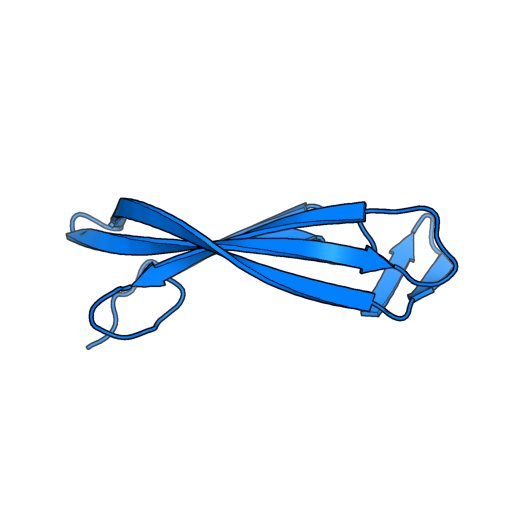ATOM 634 N N . MET A 1 80 ? 4.457 -5.933 4.558 1.00 97.94 80 MET A N 1
ATOM 635 C CA . MET A 1 80 ? 4.884 -5.294 5.805 1.00 97.94 80 MET A CA 1
ATOM 636 C C . MET A 1 80 ? 3.741 -5.293 6.811 1.00 97.94 80 MET A C 1
ATOM 638 O O . MET A 1 80 ? 2.612 -4.964 6.452 1.00 97.94 80 MET A O 1
ATOM 642 N N . THR A 1 81 ? 4.057 -5.576 8.075 1.00 97.56 81 THR A N 1
ATOM 643 C CA . THR A 1 81 ? 3.106 -5.543 9.195 1.00 97.56 81 THR A CA 1
ATOM 644 C C . THR A 1 81 ? 3.679 -4.707 10.338 1.00 97.56 81 THR A C 1
ATOM 646 O O . THR A 1 81 ? 4.767 -4.981 10.844 1.00 97.56 81 THR A O 1
ATOM 649 N N . MET A 1 82 ? 2.932 -3.693 10.776 1.00 95.31 82 MET A N 1
ATOM 650 C CA . MET A 1 82 ? 3.296 -2.812 11.887 1.00 95.31 82 MET A CA 1
ATOM 651 C C . MET A 1 82 ? 2.720 -3.358 13.200 1.00 95.31 82 MET A C 1
ATOM 653 O O . MET A 1 82 ? 1.534 -3.186 13.512 1.00 95.31 82 MET A O 1
ATOM 657 N N . LEU A 1 83 ? 3.570 -4.035 13.977 1.00 93.62 83 LEU A N 1
ATOM 658 C CA . LEU A 1 83 ? 3.152 -4.746 15.190 1.00 93.62 83 LEU A CA 1
ATOM 659 C C . LEU A 1 83 ? 2.813 -3.809 16.351 1.00 93.62 83 LEU A C 1
ATOM 661 O O . LEU A 1 83 ? 1.807 -4.014 17.029 1.00 93.62 83 LEU A O 1
ATOM 665 N N . LYS A 1 84 ? 3.628 -2.774 16.576 1.00 89.56 84 LYS A N 1
ATOM 666 C CA . LYS A 1 84 ? 3.367 -1.796 17.635 1.00 89.56 84 LYS A CA 1
ATOM 667 C C . LYS A 1 84 ? 2.125 -0.973 17.261 1.00 89.56 84 LYS A C 1
ATOM 669 O O . LYS A 1 84 ? 2.136 -0.347 16.202 1.00 89.56 84 LYS A O 1
ATOM 674 N N . PRO A 1 85 ? 1.069 -0.956 18.093 1.00 74.38 85 PRO A N 1
ATOM 675 C CA . PRO A 1 85 ? -0.079 -0.101 17.844 1.00 74.38 85 PRO A CA 1
ATOM 676 C C . PRO A 1 85 ? 0.264 1.375 18.065 1.00 74.38 85 PRO A C 1
ATOM 678 O O . PRO A 1 85 ? 1.179 1.711 18.828 1.00 74.38 85 PRO A O 1
ATOM 681 N N . ALA A 1 86 ? -0.499 2.233 17.388 1.00 71.88 86 ALA A N 1
ATOM 682 C CA . ALA A 1 86 ? -0.560 3.656 17.679 1.00 71.88 86 ALA A CA 1
ATOM 683 C C . ALA A 1 86 ? -0.894 3.875 19.169 1.00 71.88 86 ALA A C 1
ATOM 685 O O . ALA A 1 86 ? -1.664 3.082 19.718 1.00 71.88 86 ALA A O 1
ATOM 686 N N . PRO A 1 87 ? -0.297 4.885 19.822 1.00 68.31 87 PRO A N 1
ATOM 687 C CA . PRO A 1 87 ? -0.678 5.280 21.173 1.00 68.31 87 PRO A CA 1
ATOM 688 C C . PRO A 1 87 ? -2.102 5.842 21.240 1.00 68.31 87 PRO A C 1
ATOM 690 O O . PRO A 1 87 ? -2.600 6.335 20.201 1.00 68.31 87 PRO A O 1
#

Organism: Enterobacter cloacae (NCBI:txid550)

Secondary structure (DSSP, 8-state):
-EEEETTEEEE--EEEEEEEEEEEEEEETTEEEEEEEEEEEEEETTTTEEEEEEEEEETTT--EEEEEEESSSS-SEEEEE--SPP-

pLDDT: mean 94.94, std 5.33, range [68.31, 98.81]

Foldseek 3Di:
DWDDDPNDIDDFDKDKDKDFPAWDWDQAPNDTFIWTKIKIWMDTPPDPAIDIKIFTAGPVPRDTQWIWDAPGRNDDIDIDGDRDDDD

Sequence (87 aa):
VRWQEEGRYRSAHLTSRFSLSGTENLTLAGNTLRCQVWQEAVQADGLDRRWHNTFWIDSATGQVRQSEQMLGAGVFPVAMTMLKPAP

Radius of gyration: 15.01 Å; chains: 1; bounding box: 36×17×42 Å